Protein AF-W6XRR4-F1 (afdb_monomer)

Secondary structure (DSSP, 8-state):
--HHHHHHHHHGGGGT------HHHHS-SSSTTHHHHHHTHHHHHHT-S------

Mean predicted aligned error: 4.66 Å

pLDDT: mean 86.16, std 6.05, range [73.38, 95.75]

Radius of gyration: 12.46 Å; Cα contacts (8 Å, |Δi|>4): 18; chains: 1; bounding box: 27×23×28 Å

Structure (mmCIF, N/CA/C/O backbone):
data_AF-W6XRR4-F1
#
_entry.id   AF-W6XRR4-F1
#
loop_
_atom_site.group_PDB
_atom_site.id
_atom_site.type_symbol
_atom_site.label_atom_id
_atom_site.label_alt_id
_atom_site.label_comp_id
_atom_site.label_asym_id
_atom_site.label_entity_id
_atom_site.label_seq_id
_atom_site.pdbx_PDB_ins_code
_atom_site.Cartn_x
_atom_site.Cartn_y
_atom_site.Cartn_z
_atom_site.occupancy
_atom_site.B_iso_or_equiv
_atom_site.auth_seq_id
_atom_site.auth_comp_id
_atom_site.auth_asym_id
_atom_site.auth_atom_id
_atom_site.pdbx_PDB_model_num
ATOM 1 N N . LEU A 1 1 ? 7.726 11.039 1.992 1.00 80.56 1 LEU A N 1
ATOM 2 C CA . LEU A 1 1 ? 6.507 10.268 1.659 1.00 80.56 1 LEU A CA 1
ATOM 3 C C . LEU A 1 1 ? 5.380 11.223 1.278 1.00 80.56 1 LEU A C 1
ATOM 5 O O . LEU A 1 1 ? 5.090 12.111 2.081 1.00 80.56 1 LEU A O 1
ATOM 9 N N . PRO A 1 2 ? 4.790 11.063 0.083 1.00 89.12 2 PRO A N 1
ATOM 10 C CA . PRO A 1 2 ? 3.534 11.699 -0.321 1.00 89.12 2 PRO A CA 1
ATOM 11 C C . PRO A 1 2 ? 2.432 11.595 0.743 1.00 89.12 2 PRO A C 1
ATOM 13 O O . PRO A 1 2 ? 2.392 10.623 1.500 1.00 89.12 2 PRO A O 1
ATOM 16 N N . ASN A 1 3 ? 1.526 12.577 0.790 1.00 91.88 3 ASN A N 1
ATOM 17 C CA . ASN A 1 3 ? 0.439 12.597 1.778 1.00 91.88 3 ASN A CA 1
ATOM 18 C C . ASN A 1 3 ? -0.516 11.408 1.621 1.00 91.88 3 ASN A C 1
ATOM 20 O O . ASN A 1 3 ? -0.825 10.779 2.626 1.00 91.88 3 ASN A O 1
ATOM 24 N N . ALA A 1 4 ? -0.841 11.012 0.387 1.00 91.62 4 ALA A N 1
ATOM 25 C CA . ALA A 1 4 ? -1.670 9.836 0.118 1.00 91.62 4 ALA A CA 1
ATOM 26 C C . ALA A 1 4 ? -1.133 8.555 0.791 1.00 91.62 4 ALA A C 1
ATOM 28 O O . ALA A 1 4 ? -1.897 7.772 1.346 1.00 91.62 4 ALA A O 1
ATOM 29 N N . ILE A 1 5 ? 0.194 8.362 0.829 1.00 92.81 5 ILE A N 1
ATOM 30 C CA . ILE A 1 5 ? 0.802 7.198 1.495 1.00 92.81 5 ILE A CA 1
ATOM 31 C C . ILE A 1 5 ? 0.675 7.310 3.017 1.00 92.81 5 ILE A C 1
ATOM 33 O O . ILE A 1 5 ? 0.380 6.322 3.683 1.00 92.81 5 ILE A O 1
ATOM 37 N N . LYS A 1 6 ? 0.860 8.505 3.589 1.00 93.88 6 LYS A N 1
ATOM 38 C CA . LYS A 1 6 ? 0.684 8.719 5.038 1.00 93.88 6 LYS A CA 1
ATOM 39 C C . LYS A 1 6 ? -0.762 8.457 5.470 1.00 93.88 6 LYS A C 1
ATOM 41 O O . LYS A 1 6 ? -0.999 7.864 6.525 1.00 93.88 6 LYS A O 1
ATOM 46 N N . GLU A 1 7 ? -1.718 8.886 4.653 1.00 93.56 7 GLU A N 1
ATOM 47 C CA . GLU A 1 7 ? -3.141 8.642 4.873 1.00 93.56 7 GLU A CA 1
ATOM 48 C C . GLU A 1 7 ? -3.471 7.155 4.748 1.00 93.56 7 GLU A C 1
ATOM 50 O O . GLU A 1 7 ? -4.114 6.612 5.644 1.00 93.56 7 GLU A O 1
ATOM 55 N N . ALA A 1 8 ? -2.947 6.468 3.728 1.00 93.69 8 ALA A N 1
ATOM 56 C CA . ALA A 1 8 ? -3.104 5.024 3.567 1.00 93.69 8 ALA A CA 1
ATOM 57 C C . ALA A 1 8 ? -2.547 4.243 4.771 1.00 93.69 8 ALA A C 1
ATOM 59 O O . ALA A 1 8 ? -3.246 3.396 5.322 1.00 93.69 8 ALA A O 1
ATOM 60 N N . VAL A 1 9 ? -1.345 4.582 5.255 1.00 94.12 9 VAL A N 1
ATOM 61 C CA . VAL A 1 9 ? -0.746 3.981 6.467 1.00 94.12 9 VAL A CA 1
ATOM 62 C C . VAL A 1 9 ? -1.641 4.172 7.697 1.00 94.12 9 VAL A C 1
ATOM 64 O O . VAL A 1 9 ? -1.749 3.276 8.529 1.00 94.12 9 VAL A O 1
ATOM 67 N N . SER A 1 10 ? -2.313 5.320 7.805 1.00 94.69 10 SER A N 1
ATOM 68 C CA . SER A 1 10 ? -3.237 5.608 8.911 1.00 94.69 10 SER A CA 1
ATOM 69 C C . SER A 1 10 ? -4.609 4.941 8.742 1.00 94.69 10 SER A C 1
ATOM 71 O O . SER A 1 10 ? -5.329 4.755 9.726 1.00 94.69 10 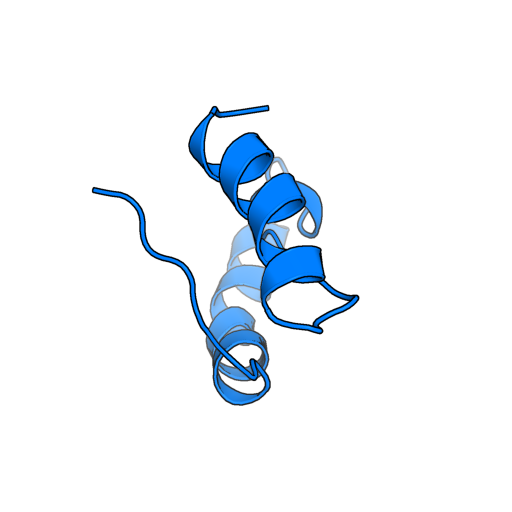SER A O 1
ATOM 73 N N . LEU A 1 11 ? -4.999 4.629 7.504 1.00 94.19 11 LEU A N 1
ATOM 74 C CA . LEU A 1 11 ? -6.284 4.035 7.139 1.00 94.19 11 LEU A CA 1
ATOM 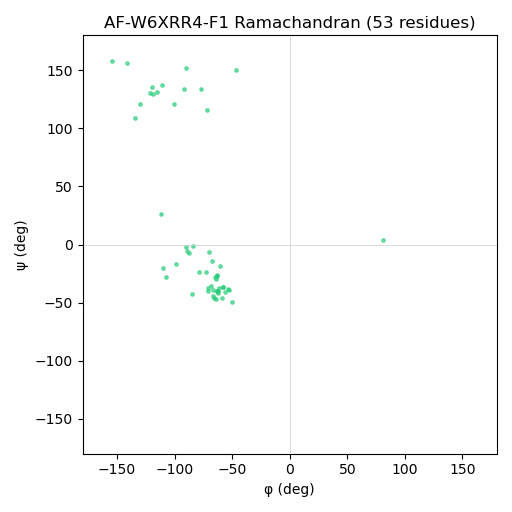75 C C . LEU A 1 11 ? -6.275 2.508 7.270 1.00 94.19 11 LEU A C 1
ATOM 77 O O . LEU A 1 11 ? -7.232 1.956 7.804 1.00 94.19 11 LEU A O 1
ATOM 81 N N . VAL A 1 12 ? -5.204 1.837 6.838 1.00 94.75 12 VAL A N 1
ATOM 82 C CA . VAL A 1 12 ? -5.088 0.364 6.818 1.00 94.75 12 VAL A CA 1
ATOM 83 C C . VAL A 1 12 ? -5.463 -0.287 8.163 1.00 94.75 12 VAL A C 1
ATOM 85 O O . VAL A 1 12 ? -6.364 -1.126 8.166 1.00 94.75 12 VAL A O 1
ATOM 88 N N . PRO A 1 13 ? -4.939 0.161 9.325 1.00 95.38 13 PRO A N 1
ATOM 89 C CA . PRO A 1 13 ? -5.334 -0.408 10.616 1.00 95.38 13 PRO A CA 1
ATOM 90 C C . PRO A 1 13 ? -6.810 -0.180 10.975 1.00 95.38 13 PRO A C 1
ATOM 92 O O . PRO A 1 13 ? -7.408 -0.995 11.672 1.00 95.38 13 PRO A O 1
ATOM 95 N N . LYS A 1 14 ? -7.420 0.919 10.506 1.00 95.75 14 LYS A N 1
ATOM 96 C CA . LYS A 1 14 ? -8.844 1.225 10.745 1.00 95.75 14 LYS A CA 1
ATOM 97 C C . LYS A 1 14 ? -9.769 0.327 9.926 1.00 95.75 14 LYS A C 1
ATOM 99 O O . LYS A 1 14 ? -10.918 0.142 10.311 1.00 95.75 14 LYS A O 1
ATOM 104 N N . LEU A 1 15 ? -9.267 -0.224 8.821 1.00 94.19 15 LEU A N 1
ATOM 105 C CA . LEU A 1 15 ? -9.962 -1.210 7.995 1.00 94.19 15 LEU A CA 1
ATOM 106 C C . LEU A 1 15 ? -9.792 -2.646 8.521 1.00 94.19 15 LEU A C 1
ATOM 108 O O . LEU A 1 15 ? -10.361 -3.565 7.946 1.00 94.19 15 LEU A O 1
ATOM 112 N N . GLY A 1 16 ? -9.040 -2.846 9.612 1.00 95.00 16 GLY A N 1
ATOM 113 C CA . GLY A 1 16 ? -8.733 -4.173 10.156 1.00 95.00 16 GLY A CA 1
ATOM 114 C C . GLY A 1 16 ? -7.587 -4.888 9.438 1.00 95.00 16 GLY A C 1
ATOM 115 O O . GLY A 1 16 ? -7.255 -6.017 9.793 1.00 95.00 16 GLY A O 1
ATOM 116 N N . GLU A 1 17 ? -6.949 -4.224 8.477 1.00 93.81 17 GLU A N 1
ATOM 117 C CA . GLU A 1 17 ? -5.837 -4.771 7.714 1.00 93.81 17 GLU A CA 1
ATOM 118 C C . GLU A 1 17 ? -4.493 -4.457 8.378 1.00 93.81 17 GLU A C 1
ATOM 120 O O . GLU A 1 17 ? -4.318 -3.451 9.072 1.00 93.81 17 GLU A O 1
ATOM 125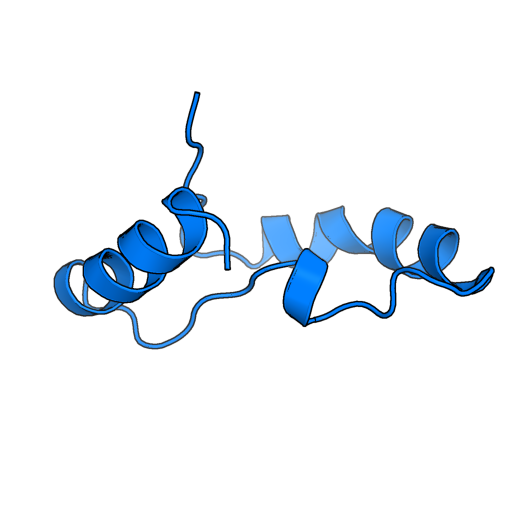 N N . ARG A 1 18 ? -3.510 -5.334 8.159 1.00 92.38 18 ARG A N 1
ATOM 126 C CA . ARG A 1 18 ? -2.145 -5.175 8.695 1.00 92.38 18 ARG A CA 1
ATOM 127 C C . ARG A 1 18 ? -1.127 -4.794 7.626 1.00 92.38 18 ARG A C 1
ATOM 129 O O . ARG A 1 18 ? -0.112 -4.180 7.953 1.00 92.38 18 ARG A O 1
ATOM 136 N N . TYR A 1 19 ? -1.369 -5.180 6.380 1.00 90.69 19 TYR A N 1
ATOM 137 C CA . TYR A 1 19 ? -0.395 -5.056 5.305 1.00 90.69 19 TYR A CA 1
ATOM 138 C C . TYR A 1 19 ? -0.834 -4.002 4.296 1.00 90.69 19 TYR A C 1
ATOM 140 O O . TYR A 1 19 ? -1.996 -3.933 3.907 1.00 90.69 19 TYR A O 1
ATOM 148 N N . LEU A 1 20 ? 0.125 -3.184 3.876 1.00 91.00 20 LEU A N 1
ATOM 149 C CA . LEU A 1 20 ? -0.032 -2.189 2.828 1.00 91.00 20 LEU A CA 1
ATOM 150 C C . LEU A 1 20 ? 1.120 -2.375 1.844 1.00 91.00 20 LEU A C 1
ATOM 152 O O . LEU A 1 20 ? 2.282 -2.270 2.235 1.00 91.00 20 LEU A O 1
ATOM 156 N N . CYS A 1 21 ? 0.793 -2.641 0.583 1.00 88.62 21 CYS A N 1
ATOM 157 C CA . CYS A 1 21 ? 1.760 -2.611 -0.507 1.00 88.62 21 CYS A CA 1
ATOM 158 C C . CYS A 1 21 ? 1.768 -1.208 -1.128 1.00 88.62 21 CYS A C 1
ATOM 160 O O . CYS A 1 21 ? 0.705 -0.635 -1.373 1.00 88.62 21 CYS A O 1
ATOM 162 N N . VAL A 1 22 ? 2.955 -0.647 -1.359 1.00 87.94 22 VAL A N 1
ATOM 163 C CA . VAL A 1 22 ? 3.138 0.648 -2.026 1.00 87.94 22 VAL A CA 1
ATOM 164 C C . VAL A 1 22 ? 4.248 0.480 -3.054 1.00 87.94 22 VAL A C 1
ATOM 166 O O . VAL A 1 22 ? 5.415 0.377 -2.683 1.00 87.94 22 VAL A O 1
ATOM 169 N N . ASP A 1 23 ? 3.903 0.490 -4.339 1.00 82.81 23 ASP A N 1
ATOM 170 C CA . ASP A 1 23 ? 4.825 0.112 -5.423 1.00 82.81 23 ASP A CA 1
ATOM 171 C C . ASP A 1 23 ? 6.119 0.934 -5.424 1.00 82.81 23 ASP A C 1
ATOM 173 O O . ASP A 1 23 ? 7.213 0.391 -5.544 1.00 82.81 23 ASP A O 1
ATOM 177 N N . CYS A 1 24 ? 6.017 2.243 -5.170 1.00 82.88 24 CYS A N 1
ATOM 178 C CA . CYS A 1 24 ? 7.179 3.134 -5.088 1.00 82.88 24 CYS A CA 1
ATOM 179 C C . CYS A 1 24 ? 8.084 2.918 -3.863 1.00 82.88 24 CYS A C 1
ATOM 181 O O . CYS A 1 24 ? 9.134 3.550 -3.776 1.00 82.88 24 CYS A O 1
ATOM 183 N N . LEU A 1 25 ? 7.693 2.054 -2.924 1.00 83.19 25 LEU A N 1
ATOM 184 C CA . LEU A 1 25 ? 8.511 1.633 -1.783 1.00 83.19 25 LEU A CA 1
ATOM 185 C C . LEU A 1 25 ? 8.975 0.175 -1.897 1.00 83.19 25 LEU A C 1
ATOM 187 O O . LEU A 1 25 ? 9.934 -0.201 -1.229 1.00 83.19 25 LEU A O 1
ATOM 191 N N . CYS A 1 26 ? 8.301 -0.639 -2.711 1.00 78.56 26 CYS A N 1
ATOM 192 C CA . CYS A 1 26 ? 8.579 -2.067 -2.861 1.00 78.56 26 CYS A CA 1
ATOM 193 C C . CYS A 1 26 ? 9.432 -2.397 -4.097 1.00 78.56 26 CYS A C 1
ATOM 195 O O . CYS A 1 26 ? 9.995 -3.488 -4.159 1.00 78.56 26 CYS A O 1
ATOM 197 N N . ILE A 1 27 ? 9.536 -1.479 -5.062 1.00 80.38 27 ILE A N 1
ATOM 198 C CA . ILE A 1 27 ? 10.268 -1.665 -6.321 1.00 80.38 27 ILE A CA 1
ATOM 199 C C . ILE A 1 27 ? 11.377 -0.612 -6.425 1.00 80.38 27 ILE A C 1
ATOM 201 O O . ILE A 1 27 ? 11.160 0.569 -6.148 1.00 80.38 27 ILE A O 1
ATOM 205 N N . VAL A 1 28 ? 12.573 -1.037 -6.842 1.00 81.31 28 VAL A N 1
ATOM 206 C CA . VAL A 1 28 ? 13.672 -0.122 -7.178 1.00 81.31 28 VAL A CA 1
ATOM 207 C C . VAL A 1 28 ? 13.324 0.582 -8.488 1.00 81.31 28 VAL A C 1
ATOM 209 O O . VAL A 1 28 ? 13.208 -0.058 -9.527 1.00 81.31 28 VAL A O 1
ATOM 212 N N . GLN A 1 29 ? 13.142 1.901 -8.426 1.00 75.50 29 GLN A N 1
ATOM 213 C CA . GLN A 1 29 ? 12.657 2.693 -9.563 1.00 75.50 29 GLN A CA 1
ATOM 214 C C . GLN A 1 29 ? 13.765 3.186 -10.511 1.00 75.50 29 GLN A C 1
ATOM 216 O O . GLN A 1 29 ? 13.454 3.773 -11.542 1.00 75.50 29 GLN A O 1
ATOM 221 N N . ASP A 1 30 ? 15.036 2.992 -10.152 1.00 80.44 30 ASP A N 1
ATOM 222 C CA . ASP A 1 30 ? 16.198 3.628 -10.799 1.00 80.44 30 ASP A CA 1
ATOM 223 C C . ASP A 1 30 ? 17.083 2.630 -11.569 1.00 80.44 30 ASP A C 1
ATOM 225 O O . ASP A 1 30 ? 18.288 2.812 -11.701 1.00 80.44 30 ASP A O 1
ATOM 229 N N . ASP A 1 31 ? 16.498 1.524 -12.029 1.00 81.81 31 ASP A N 1
ATOM 230 C CA . ASP A 1 31 ? 17.209 0.498 -12.793 1.00 81.81 31 ASP A CA 1
ATOM 231 C C . ASP A 1 31 ? 16.336 -0.062 -13.929 1.00 81.81 31 ASP A C 1
ATOM 233 O O . ASP A 1 31 ? 15.102 -0.040 -13.872 1.00 81.81 31 ASP A O 1
ATOM 237 N N . ASP A 1 32 ? 16.982 -0.604 -14.962 1.00 82.31 32 ASP A N 1
ATOM 238 C CA . ASP A 1 32 ? 16.351 -1.146 -16.172 1.00 82.31 32 ASP A CA 1
ATOM 239 C C . ASP A 1 32 ? 15.384 -2.308 -15.879 1.00 82.31 32 ASP A C 1
ATOM 241 O O . ASP A 1 32 ? 14.490 -2.620 -16.676 1.00 82.31 32 ASP A O 1
ATOM 245 N N . SER A 1 33 ? 15.508 -2.929 -14.705 1.00 80.25 33 SER A N 1
ATOM 246 C CA . SER A 1 33 ? 14.614 -3.979 -14.223 1.00 80.25 33 SER A CA 1
ATOM 247 C C . SER A 1 33 ? 13.188 -3.500 -13.907 1.00 80.25 33 SER A C 1
ATOM 249 O O . SER A 1 33 ? 12.281 -4.333 -13.806 1.00 80.25 33 SER A O 1
ATOM 251 N N . ILE A 1 34 ? 12.928 -2.189 -13.813 1.00 82.44 34 ILE A N 1
ATOM 252 C CA . ILE A 1 34 ? 11.598 -1.622 -13.511 1.00 82.44 34 ILE A CA 1
ATOM 253 C C . ILE A 1 34 ? 10.495 -2.154 -14.439 1.00 82.44 34 ILE A C 1
ATOM 255 O O . ILE A 1 34 ? 9.400 -2.482 -13.985 1.00 82.44 34 ILE A O 1
ATOM 259 N N . ARG A 1 35 ? 10.788 -2.328 -15.735 1.00 81.56 35 ARG A N 1
ATOM 260 C CA . ARG A 1 35 ? 9.815 -2.831 -16.723 1.00 81.56 35 ARG A CA 1
ATOM 261 C C . ARG A 1 35 ? 9.322 -4.237 -16.393 1.00 81.56 35 ARG A C 1
ATOM 263 O O . ARG A 1 35 ? 8.147 -4.527 -16.595 1.00 81.56 35 ARG A O 1
ATOM 270 N N . GLY A 1 36 ? 10.201 -5.096 -15.878 1.00 81.81 36 GLY A N 1
ATOM 271 C CA . GLY A 1 36 ? 9.827 -6.437 -15.430 1.00 81.81 36 GLY A CA 1
ATOM 272 C C . GLY A 1 36 ? 8.862 -6.376 -14.250 1.00 81.81 36 GLY A C 1
ATOM 273 O O . GLY A 1 36 ? 7.811 -7.005 -14.284 1.00 81.81 36 GLY A O 1
ATOM 274 N N . HIS A 1 37 ? 9.167 -5.546 -13.253 1.00 79.31 37 HIS A N 1
ATOM 275 C CA . HIS A 1 37 ? 8.323 -5.380 -12.069 1.00 79.31 37 HIS A CA 1
ATOM 276 C C . HIS A 1 37 ? 6.934 -4.827 -12.412 1.00 79.31 37 HIS A C 1
ATOM 278 O O . HIS A 1 37 ? 5.936 -5.340 -11.913 1.00 79.31 37 HIS A O 1
ATOM 284 N N . VAL A 1 38 ? 6.855 -3.846 -13.320 1.00 81.56 38 VAL A N 1
ATOM 285 C CA . VAL A 1 38 ? 5.577 -3.283 -13.789 1.00 81.56 38 VAL A CA 1
ATOM 286 C C . VAL A 1 38 ? 4.725 -4.338 -14.498 1.00 81.56 38 VAL A C 1
ATOM 288 O O . VAL A 1 38 ? 3.522 -4.411 -14.261 1.00 81.56 38 VAL A O 1
ATOM 291 N N . ASN A 1 39 ? 5.334 -5.209 -15.308 1.00 83.62 39 ASN A N 1
ATOM 292 C CA . ASN A 1 39 ? 4.606 -6.291 -15.980 1.00 83.62 39 ASN A CA 1
ATOM 293 C C . ASN A 1 39 ? 3.981 -7.295 -14.993 1.00 83.62 39 ASN A C 1
ATOM 295 O O . ASN A 1 39 ? 2.955 -7.893 -15.309 1.00 83.62 39 ASN A O 1
ATOM 299 N N . HIS A 1 40 ? 4.555 -7.447 -13.796 1.00 80.81 40 HIS A N 1
ATOM 300 C CA . HIS A 1 40 ? 4.0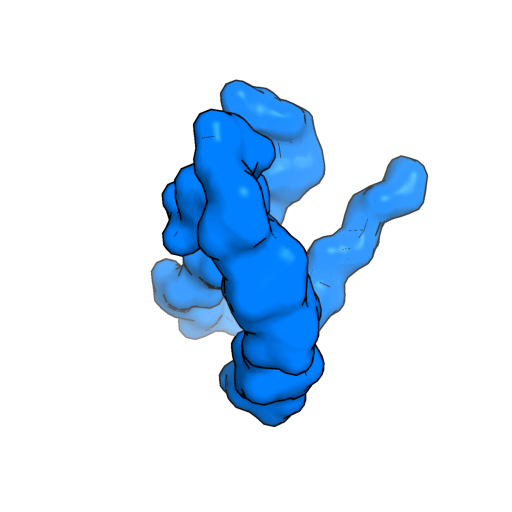36 -8.312 -12.730 1.00 80.81 40 HIS A CA 1
ATOM 301 C C . HIS A 1 40 ? 3.059 -7.611 -11.772 1.00 80.81 40 HIS A C 1
ATOM 303 O O . HIS A 1 40 ? 2.490 -8.255 -10.892 1.00 80.81 40 HIS A O 1
ATOM 309 N N . MET A 1 41 ? 2.796 -6.308 -11.935 1.00 79.56 41 MET A N 1
ATOM 310 C CA . MET A 1 41 ? 1.863 -5.589 -11.053 1.00 79.56 41 MET A CA 1
ATOM 311 C C . MET A 1 41 ? 0.430 -6.123 -11.136 1.00 79.56 41 MET A C 1
ATOM 313 O O . MET A 1 41 ? -0.309 -6.029 -10.159 1.00 79.56 41 MET A O 1
ATOM 317 N N . SER A 1 42 ? 0.042 -6.731 -12.263 1.00 79.31 42 SER A N 1
ATOM 318 C CA . SER A 1 42 ? -1.264 -7.392 -12.391 1.00 79.31 42 SER A CA 1
ATOM 319 C C . SER A 1 42 ? -1.461 -8.489 -11.339 1.00 79.31 42 SER A C 1
ATOM 321 O O . SER A 1 42 ? -2.563 -8.630 -10.810 1.00 79.31 42 SER A O 1
ATOM 323 N N . ASP A 1 43 ? -0.406 -9.231 -10.998 1.00 82.06 43 ASP A N 1
ATOM 324 C CA . ASP A 1 43 ? -0.468 -10.303 -10.000 1.00 82.06 43 ASP A CA 1
ATOM 325 C C . ASP A 1 43 ? -0.636 -9.724 -8.586 1.00 82.06 43 ASP A C 1
ATOM 327 O O . ASP A 1 43 ? -1.403 -10.245 -7.775 1.00 82.06 43 ASP A O 1
ATOM 331 N N . ILE A 1 44 ? 0.018 -8.590 -8.313 1.00 80.25 44 ILE A N 1
ATOM 332 C CA . ILE A 1 44 ? -0.085 -7.864 -7.039 1.00 80.25 44 ILE A CA 1
ATOM 333 C C . ILE A 1 44 ? -1.499 -7.303 -6.853 1.00 80.25 44 ILE A C 1
ATOM 335 O O . ILE A 1 44 ? -2.089 -7.482 -5.788 1.00 80.25 44 ILE A O 1
ATOM 339 N N . TYR A 1 45 ? -2.076 -6.674 -7.883 1.00 79.38 45 TYR A N 1
ATOM 340 C CA . TYR A 1 45 ? -3.456 -6.180 -7.820 1.00 79.38 45 TYR A CA 1
ATOM 341 C C . TYR A 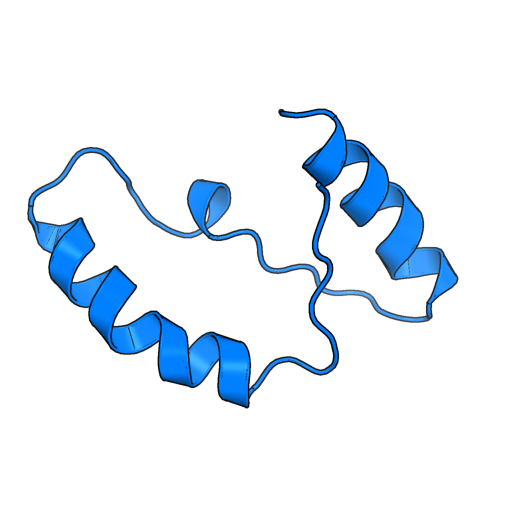1 45 ? -4.473 -7.315 -7.720 1.00 79.38 45 TYR A C 1
ATOM 343 O O . TYR A 1 45 ? -5.424 -7.206 -6.951 1.00 79.38 45 TYR A O 1
ATOM 351 N N . SER A 1 46 ? -4.266 -8.419 -8.442 1.00 81.38 46 SER A N 1
ATOM 352 C CA . SER A 1 46 ? -5.157 -9.582 -8.364 1.00 81.38 46 SER A CA 1
ATOM 353 C C . SER A 1 46 ? -5.141 -10.249 -6.987 1.00 81.38 46 SER A C 1
ATOM 355 O O . SER A 1 46 ? -6.128 -10.882 -6.616 1.00 81.38 46 SER A O 1
ATOM 357 N N . GLY A 1 47 ? -4.034 -10.148 -6.248 1.00 82.69 47 GLY A N 1
ATOM 358 C CA . GLY A 1 47 ? -3.913 -10.652 -4.880 1.00 82.69 47 GLY A CA 1
ATOM 359 C C . GLY A 1 47 ? -4.317 -9.648 -3.797 1.00 82.69 47 GLY A C 1
ATOM 360 O O . GLY A 1 47 ? -4.327 -10.002 -2.618 1.00 82.69 47 GLY A O 1
ATOM 361 N N . ALA A 1 48 ? -4.623 -8.400 -4.159 1.00 86.94 48 ALA A N 1
ATOM 362 C CA . ALA A 1 48 ? -4.946 -7.361 -3.194 1.00 86.94 48 ALA A CA 1
ATOM 363 C C . ALA A 1 48 ? -6.372 -7.530 -2.656 1.00 86.94 48 ALA A C 1
ATOM 365 O O . ALA A 1 48 ? -7.329 -7.690 -3.410 1.00 86.94 48 ALA A O 1
ATOM 366 N N . TYR A 1 49 ? -6.522 -7.422 -1.335 1.00 86.94 49 TYR A N 1
ATOM 367 C CA . TYR A 1 49 ? -7.840 -7.426 -0.698 1.00 86.94 49 TYR A CA 1
ATOM 368 C C . TYR A 1 49 ? -8.651 -6.161 -1.033 1.00 86.94 49 TYR A C 1
ATOM 370 O O . TYR A 1 49 ? -9.865 -6.220 -1.210 1.00 86.94 49 TYR A O 1
ATOM 378 N N . LEU A 1 50 ? -7.976 -5.011 -1.153 1.00 89.12 50 LEU A N 1
ATOM 379 C CA . LEU A 1 50 ? -8.559 -3.736 -1.574 1.00 89.12 50 LEU A CA 1
ATOM 380 C C . LEU A 1 50 ? -7.491 -2.826 -2.196 1.00 89.12 50 LEU A C 1
ATOM 382 O O . LEU A 1 50 ? -6.301 -2.965 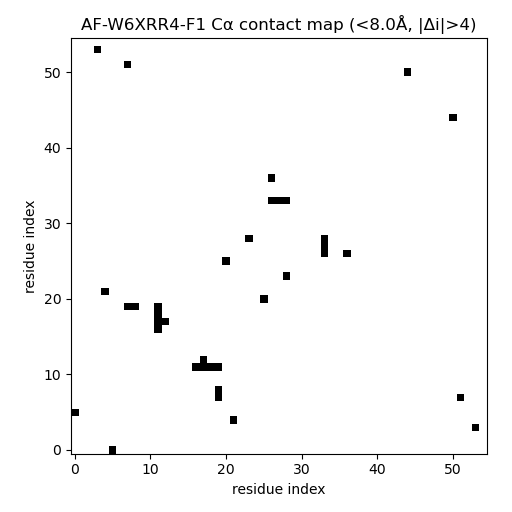-1.909 1.00 89.12 50 LEU A O 1
ATOM 386 N N . THR A 1 51 ? -7.912 -1.855 -3.010 1.00 90.38 51 THR A N 1
ATOM 387 C CA . THR A 1 51 ? -7.031 -0.847 -3.627 1.00 90.38 51 THR A CA 1
ATOM 388 C C . THR A 1 51 ? -7.472 0.560 -3.223 1.00 90.38 51 THR A C 1
ATOM 390 O O . THR A 1 51 ? -8.648 0.898 -3.329 1.00 90.38 51 THR A O 1
ATOM 393 N N . ILE A 1 52 ? -6.529 1.388 -2.759 1.00 88.31 52 ILE A N 1
ATOM 394 C CA . ILE A 1 52 ? -6.770 2.780 -2.346 1.00 88.31 52 ILE A CA 1
ATOM 395 C C . ILE A 1 52 ? -6.325 3.705 -3.484 1.00 88.31 52 ILE A C 1
ATOM 397 O O . ILE A 1 52 ? -5.154 3.696 -3.856 1.00 88.31 52 ILE A O 1
ATOM 401 N N . ILE A 1 53 ? -7.245 4.515 -4.016 1.00 86.31 53 ILE A N 1
ATOM 402 C CA . ILE A 1 53 ? -6.977 5.494 -5.082 1.00 86.31 53 ILE A CA 1
ATOM 403 C C . ILE A 1 53 ? -7.217 6.901 -4.521 1.00 86.31 53 ILE A C 1
ATOM 405 O O . ILE A 1 53 ? -8.245 7.153 -3.896 1.00 86.31 53 ILE A O 1
ATOM 409 N N . SER A 1 54 ? -6.266 7.811 -4.739 1.00 82.50 54 SER A N 1
ATOM 410 C CA . SER A 1 54 ? -6.332 9.227 -4.351 1.00 82.50 54 SER A CA 1
ATOM 411 C C . SER A 1 54 ? -6.245 10.079 -5.624 1.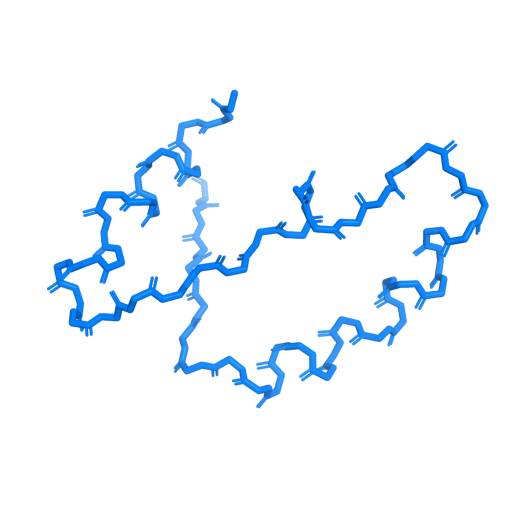00 82.50 54 SER A C 1
ATOM 413 O O . SER A 1 54 ? -5.380 9.808 -6.457 1.00 82.50 54 SER A O 1
ATOM 415 N N . ALA A 1 55 ? -7.177 11.025 -5.797 1.00 73.38 55 ALA A N 1
ATOM 416 C CA . ALA A 1 55 ? -7.337 11.873 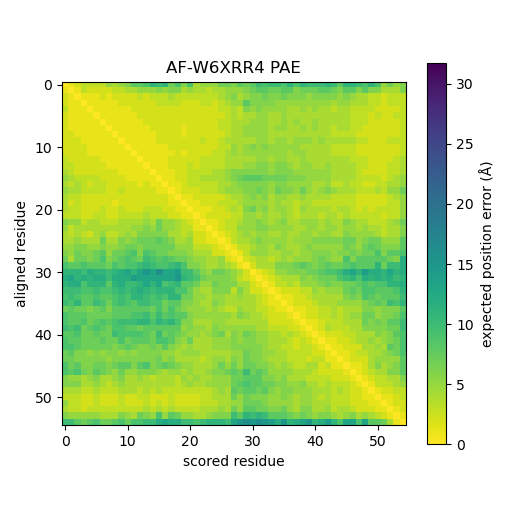-6.986 1.00 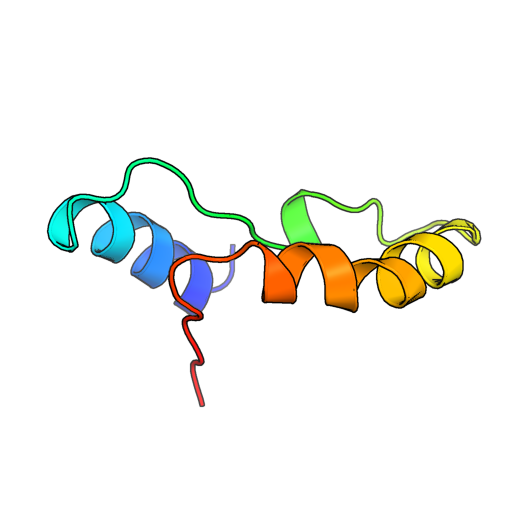73.38 55 ALA A CA 1
ATOM 417 C C . ALA A 1 55 ? -6.830 13.302 -6.754 1.00 73.38 55 ALA A C 1
ATOM 419 O O . ALA A 1 55 ? -6.949 13.780 -5.602 1.00 73.38 55 ALA A O 1
#

Foldseek 3Di:
DDPLVVVVVVVQVVVVHDDDDDCVVVDDPPDPCVVVVVVCVVVVVVPDPDDDDDD

Sequence (55 aa):
LPNAIKEAVSLVPKLGERYLCVDCLCIVQDDDSIRGHVNHMSDIYSGAYLTIISA

Solvent-accessible surface area (backbone atoms only — not comparable to full-atom values): 3769 Å² total; per-residue (Å²): 130,61,66,68,57,57,51,45,66,65,42,39,59,77,73,74,43,90,80,80,90,50,66,89,78,76,46,70,83,88,48,89,62,38,64,59,55,60,71,50,42,63,60,55,58,73,68,45,93,74,84,90,86,86,134

InterPro domains:
  IPR010730 Heterokaryon incompatibility [PF06985] (1-54)

Organism: Cochliobolus carbonum (strain 26-R-13) (NCBI:txid930089)